Protein AF-A0A2U2ZUK1-F1 (afdb_monomer)

Radius of gyration: 26.23 Å; Cα contacts (8 Å, |Δi|>4): 55; chains: 1; bounding box: 53×40×59 Å

Secondary structure (DSSP, 8-state):
-EEEEE-TTSS-EEEEE-SSSPPP---TTPEEE-HHHHHHHHHHHHHHHHHHHHHHHHHTT--PPPPTT-------GGGS-----------

Sequence (91 aa):
MTRYYASPDGLSFATTGDGPIAGPSLPDDWTEITAEEYQARIAAAREEADANAAEFIAADGDVPPPPEGTPPPVVPIDELPVGDGSTGGGQ

Mean predicted aligned error: 16.69 Å

Nearest PDB structures (foldseek):
  8rig-assembly1_4  TM=6.467E-01  e=3.992E+00  Saccharomyces cerevisiae S288C

Foldseek 3Di:
DKWKKAAPVRPDIAIADPDPPGGDDDDPRIDTDDPVVRVVSVVVVVVVVVVVVVVVVVCVPPPDPDPPPDPDPPDPPVPDPPPPDDDDDDD

Solvent-accessible surface area (backbone atoms only — not comparable to full-atom values): 6028 Å² total; per-residue (Å²): 104,80,48,35,33,32,37,80,86,68,84,46,76,51,71,37,51,74,52,98,59,81,45,78,89,71,66,89,73,45,43,80,49,51,71,67,58,53,53,53,52,54,51,50,54,48,52,52,50,50,52,54,49,53,51,52,61,64,5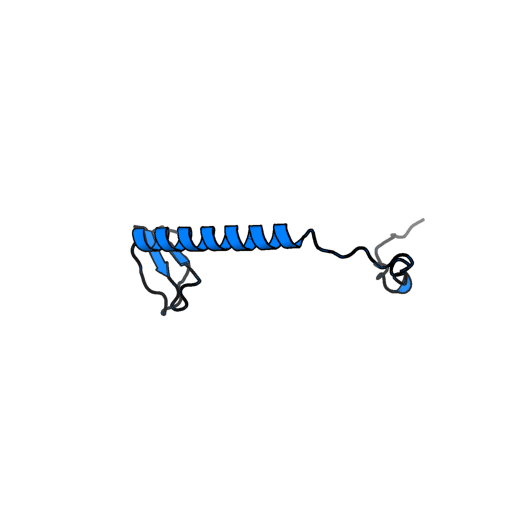2,72,74,70,70,76,76,75,63,91,85,69,72,78,85,78,73,67,76,86,73,58,81,78,74,86,72,84,81,81,84,89,133

Structure (mmCIF, N/CA/C/O backbone):
data_AF-A0A2U2ZUK1-F1
#
_entry.id   AF-A0A2U2ZUK1-F1
#
loop_
_atom_site.group_PDB
_atom_site.id
_atom_site.type_symbol
_atom_site.label_atom_id
_atom_site.label_alt_id
_atom_site.label_comp_id
_atom_site.label_asym_id
_atom_site.label_entity_id
_atom_site.label_seq_id
_atom_site.pdbx_PDB_ins_code
_atom_site.Cartn_x
_atom_site.Cartn_y
_atom_site.Cartn_z
_atom_site.occupancy
_atom_site.B_iso_or_equiv
_atom_site.auth_seq_id
_atom_site.auth_comp_id
_atom_site.auth_asym_id
_atom_site.auth_atom_id
_atom_site.pdbx_PDB_model_num
ATOM 1 N N . MET A 1 1 ? -15.869 4.065 11.301 1.00 71.62 1 MET A N 1
ATOM 2 C CA . MET A 1 1 ? -14.467 4.546 11.319 1.00 71.62 1 MET A CA 1
ATOM 3 C C . MET A 1 1 ? -13.620 3.568 10.516 1.00 71.62 1 MET A C 1
ATOM 5 O O . MET A 1 1 ? -13.900 2.378 10.609 1.00 71.62 1 MET A O 1
ATOM 9 N N . THR A 1 2 ? -12.682 4.042 9.691 1.00 85.50 2 THR A N 1
ATOM 10 C CA . THR A 1 2 ? -11.815 3.166 8.878 1.00 85.50 2 THR A CA 1
ATOM 11 C C . THR A 1 2 ? -10.612 2.733 9.696 1.00 85.50 2 THR A C 1
ATOM 13 O O . THR A 1 2 ? -9.971 3.575 10.324 1.00 85.50 2 THR A O 1
ATOM 16 N N . ARG A 1 3 ? -10.319 1.436 9.686 1.00 89.00 3 ARG A N 1
ATOM 17 C CA . ARG A 1 3 ? -9.152 0.839 10.334 1.00 89.00 3 ARG A CA 1
ATOM 18 C C . ARG A 1 3 ? -8.213 0.314 9.254 1.00 89.00 3 ARG A C 1
ATOM 20 O O . ARG A 1 3 ? -8.672 -0.141 8.201 1.00 89.00 3 ARG A O 1
ATOM 27 N N . TYR A 1 4 ? -6.916 0.413 9.500 1.00 91.12 4 TYR A N 1
ATOM 28 C CA . TYR A 1 4 ? -5.868 0.083 8.539 1.00 91.12 4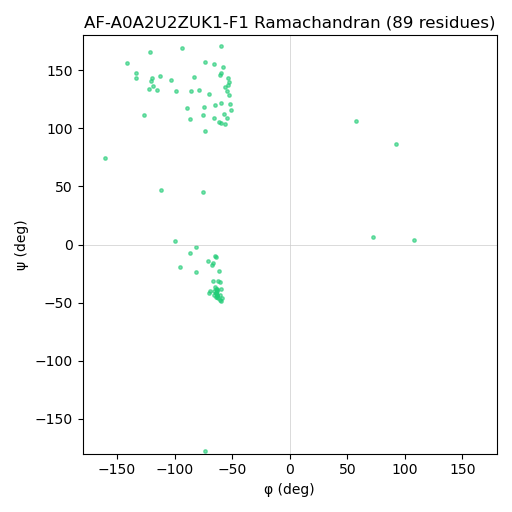 TYR A CA 1
ATOM 29 C C . TYR A 1 4 ? -5.032 -1.050 9.103 1.00 91.12 4 TYR A C 1
ATOM 31 O O . TYR A 1 4 ? -4.691 -1.019 10.280 1.00 91.12 4 TYR A O 1
ATOM 39 N N . TYR A 1 5 ? -4.696 -2.033 8.275 1.00 91.69 5 TYR A N 1
ATOM 40 C CA . TYR A 1 5 ? -3.944 -3.203 8.712 1.00 91.69 5 TYR A CA 1
ATOM 41 C C . TYR A 1 5 ? -2.810 -3.518 7.747 1.00 91.69 5 TYR A C 1
ATOM 43 O O . TYR A 1 5 ? -2.944 -3.318 6.535 1.00 91.69 5 TYR A O 1
ATOM 51 N N . ALA A 1 6 ? -1.723 -4.048 8.300 1.00 91.06 6 ALA A N 1
ATOM 52 C CA . ALA A 1 6 ? -0.607 -4.615 7.558 1.00 91.06 6 ALA A CA 1
ATOM 53 C C . ALA A 1 6 ? -0.425 -6.092 7.922 1.00 91.06 6 ALA A C 1
ATOM 55 O O . ALA A 1 6 ? -0.603 -6.485 9.080 1.00 91.06 6 ALA A O 1
ATOM 56 N N . SER A 1 7 ? -0.051 -6.894 6.929 1.00 91.19 7 SER A N 1
ATOM 57 C CA . SER A 1 7 ? 0.385 -8.270 7.142 1.00 91.19 7 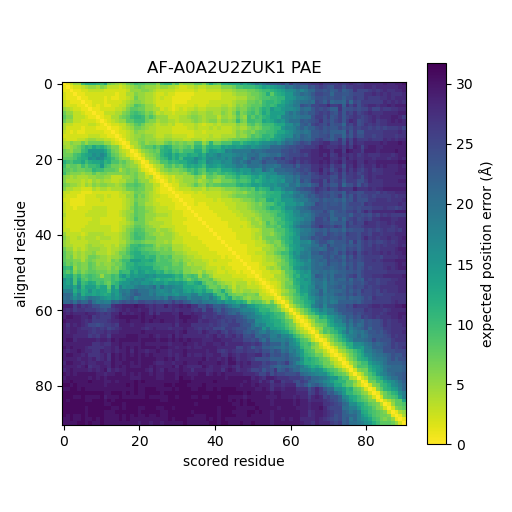SER A CA 1
ATOM 58 C C . SER A 1 7 ? 1.704 -8.320 7.928 1.00 91.19 7 SER A C 1
ATOM 60 O O . SER A 1 7 ? 2.487 -7.363 7.881 1.00 91.19 7 SER A O 1
ATOM 62 N N . PRO A 1 8 ? 1.989 -9.430 8.632 1.00 88.25 8 PRO A N 1
ATOM 63 C CA . PRO A 1 8 ? 3.244 -9.605 9.370 1.00 88.25 8 PRO A CA 1
ATOM 64 C C . PRO A 1 8 ? 4.478 -9.591 8.455 1.00 88.25 8 PRO A C 1
ATOM 66 O O . PRO A 1 8 ? 5.541 -9.118 8.847 1.00 88.25 8 PRO A O 1
ATOM 69 N N . ASP A 1 9 ? 4.328 -10.063 7.218 1.00 87.38 9 ASP A N 1
ATOM 70 C CA . ASP A 1 9 ? 5.336 -9.980 6.155 1.00 87.38 9 ASP A CA 1
ATOM 71 C C . ASP A 1 9 ? 5.537 -8.554 5.606 1.00 87.38 9 ASP A C 1
ATOM 73 O O . ASP A 1 9 ? 6.531 -8.294 4.933 1.00 87.38 9 ASP A O 1
ATOM 77 N N . GLY A 1 10 ? 4.626 -7.620 5.897 1.00 81.56 10 GLY A N 1
ATOM 78 C CA . GLY A 1 10 ? 4.706 -6.227 5.456 1.00 81.56 10 GLY A CA 1
ATOM 79 C C . GLY A 1 10 ? 4.436 -6.007 3.966 1.00 81.56 10 GLY A C 1
ATOM 80 O O . GLY A 1 10 ? 4.582 -4.878 3.502 1.00 81.56 10 GLY A O 1
ATOM 81 N N . LEU A 1 11 ? 4.034 -7.047 3.227 1.00 81.31 11 LEU A N 1
ATOM 82 C CA . LEU A 1 11 ? 3.803 -6.992 1.779 1.00 81.31 11 LEU A CA 1
ATOM 83 C C . LEU A 1 11 ? 2.336 -6.740 1.413 1.00 81.31 11 LEU A C 1
ATOM 85 O O . LEU A 1 11 ? 2.038 -6.340 0.288 1.00 81.31 11 LEU A O 1
ATOM 89 N N . SER A 1 12 ? 1.412 -6.988 2.341 1.00 86.56 12 SER A N 1
ATOM 90 C CA . SER A 1 12 ? -0.027 -6.867 2.114 1.00 86.56 12 SER A CA 1
ATOM 91 C C . SER A 1 12 ? -0.652 -5.851 3.061 1.00 86.56 12 SER A C 1
ATOM 93 O O . SER A 1 12 ? -0.330 -5.780 4.248 1.00 86.56 12 SER A O 1
ATOM 95 N N . PHE A 1 13 ? -1.598 -5.077 2.531 1.00 88.06 13 PHE A N 1
ATOM 96 C CA . PHE A 1 13 ? -2.282 -4.017 3.264 1.00 88.06 13 PHE A CA 1
ATOM 97 C C . PHE A 1 13 ? -3.786 -4.106 3.038 1.00 88.06 13 PHE A C 1
ATOM 99 O O . PHE A 1 13 ? -4.240 -4.423 1.937 1.00 88.06 13 PHE A O 1
ATOM 106 N N . ALA A 1 14 ? -4.570 -3.810 4.071 1.00 87.56 14 ALA A N 1
ATOM 107 C CA . ALA A 1 14 ? -6.023 -3.844 3.989 1.00 87.56 14 ALA A CA 1
ATOM 108 C C . ALA A 1 14 ? -6.656 -2.699 4.770 1.00 87.56 14 ALA A C 1
ATOM 110 O O . ALA A 1 14 ? -6.089 -2.160 5.721 1.00 87.56 14 ALA A O 1
ATOM 111 N N . THR A 1 15 ? -7.873 -2.353 4.362 1.00 89.06 15 THR A N 1
ATOM 112 C CA . THR A 1 15 ? -8.712 -1.384 5.060 1.00 89.06 15 THR A CA 1
ATOM 113 C C . THR A 1 15 ? -10.022 -2.053 5.439 1.00 89.06 15 THR A C 1
ATOM 115 O O . THR A 1 15 ? -10.632 -2.750 4.626 1.00 89.06 15 THR A O 1
ATOM 118 N N . THR A 1 16 ? -10.458 -1.862 6.682 1.00 85.56 16 THR A N 1
ATOM 119 C CA . THR A 1 16 ? -11.786 -2.296 7.122 1.00 85.56 16 THR A CA 1
ATOM 120 C C . THR A 1 16 ? -12.616 -1.074 7.479 1.00 85.56 16 THR A C 1
ATOM 122 O O . THR A 1 16 ? -12.157 -0.134 8.133 1.00 85.56 16 THR A O 1
ATOM 125 N N . GLY A 1 17 ? -13.848 -1.051 6.978 1.00 81.44 17 GLY A N 1
ATOM 126 C CA . GLY A 1 17 ? -14.828 -0.026 7.299 1.00 81.44 17 GLY A CA 1
ATOM 127 C C . GLY A 1 17 ? -15.849 -0.566 8.289 1.00 81.44 17 GLY A C 1
ATOM 128 O O . GLY A 1 17 ? -16.296 -1.701 8.164 1.00 81.44 17 GLY A O 1
ATOM 129 N N . ASP A 1 18 ? -16.267 0.275 9.231 1.00 68.19 18 ASP A N 1
ATOM 130 C CA . ASP A 1 18 ? -17.392 0.017 10.145 1.00 68.19 18 ASP A CA 1
ATOM 131 C C . ASP A 1 18 ? -18.756 0.180 9.426 1.00 68.19 18 ASP A C 1
ATOM 133 O O . ASP A 1 18 ? -19.639 0.914 9.861 1.00 68.19 1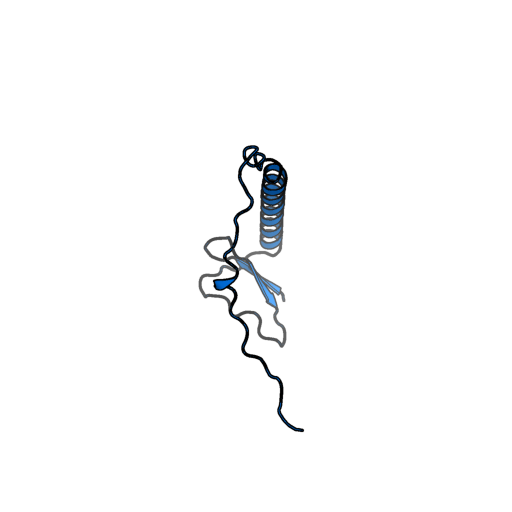8 ASP A O 1
ATOM 137 N N . GLY A 1 19 ? -18.875 -0.388 8.223 1.00 68.94 19 GLY A N 1
ATOM 138 C CA . GLY A 1 19 ? -20.064 -0.300 7.377 1.00 68.94 19 GLY A CA 1
ATOM 139 C C . GLY A 1 19 ? -21.021 -1.480 7.583 1.00 68.94 19 GLY A C 1
ATOM 140 O O . GLY A 1 19 ? -20.646 -2.486 8.181 1.00 68.94 19 GLY A O 1
ATOM 141 N N . PRO A 1 20 ? -22.252 -1.409 7.039 1.00 69.25 20 PRO A N 1
ATOM 142 C CA . PRO A 1 20 ? -23.207 -2.523 7.084 1.00 69.25 20 PRO A CA 1
ATOM 143 C C . PRO A 1 20 ? -22.753 -3.734 6.253 1.00 69.25 20 PRO A C 1
ATOM 145 O O . PRO A 1 20 ? -23.285 -4.830 6.406 1.00 69.25 20 PRO A O 1
ATOM 148 N N . ILE A 1 21 ? -21.782 -3.532 5.361 1.00 68.38 21 ILE A N 1
ATOM 149 C CA . ILE A 1 21 ? -21.106 -4.600 4.637 1.00 68.38 21 ILE A CA 1
ATOM 150 C C . ILE A 1 21 ? -19.920 -5.019 5.493 1.00 68.38 21 ILE A C 1
ATOM 152 O O . ILE A 1 21 ? -19.035 -4.201 5.750 1.00 68.38 21 ILE A O 1
ATOM 156 N N . ALA A 1 22 ? -19.924 -6.277 5.939 1.00 61.44 22 ALA A N 1
ATOM 157 C CA . ALA A 1 22 ? -18.789 -6.852 6.640 1.00 61.44 22 ALA A CA 1
ATOM 158 C C . ALA A 1 22 ? -17.529 -6.623 5.795 1.00 61.44 22 ALA A C 1
ATOM 160 O O . ALA A 1 22 ? -17.478 -7.012 4.626 1.00 61.44 22 ALA A O 1
ATOM 161 N N . GLY A 1 23 ? -16.549 -5.926 6.375 1.00 66.31 23 GLY A N 1
ATOM 162 C CA . GLY A 1 23 ? -15.243 -5.746 5.755 1.00 66.31 23 GLY A CA 1
ATOM 163 C C . GLY A 1 23 ? -14.558 -7.094 5.503 1.00 66.31 23 GLY A C 1
ATOM 164 O O . GLY A 1 23 ? -15.039 -8.130 5.972 1.00 66.31 23 GLY A O 1
ATOM 165 N N . PRO A 1 24 ? -13.431 -7.105 4.772 1.00 70.31 24 PRO A N 1
ATOM 166 C CA . PRO A 1 24 ? -12.681 -8.336 4.563 1.00 70.31 24 PRO A CA 1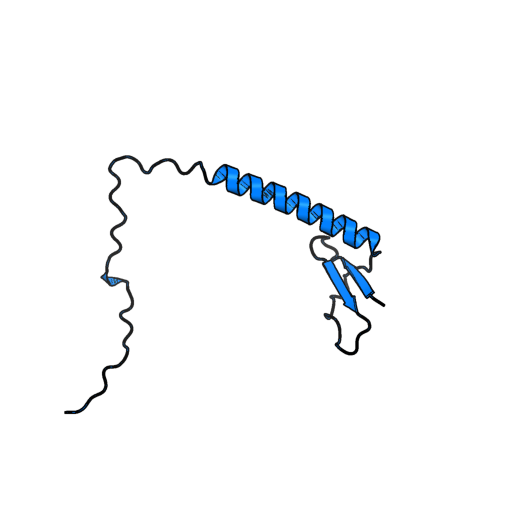
ATOM 167 C C . PRO A 1 24 ? -12.342 -8.975 5.917 1.00 70.31 24 PRO A C 1
ATOM 169 O O . PRO A 1 24 ? -11.877 -8.288 6.828 1.00 70.31 24 PRO A O 1
ATOM 172 N N . SER A 1 25 ? -12.591 -10.280 6.057 1.00 77.75 25 SER A N 1
ATOM 173 C CA . SER A 1 25 ? -12.088 -11.044 7.199 1.00 77.75 25 SER A CA 1
ATOM 174 C C . SER A 1 25 ? -10.568 -11.075 7.108 1.00 77.75 25 SER A C 1
ATOM 176 O O . SER A 1 25 ? -10.012 -11.693 6.202 1.00 77.75 25 SER A O 1
ATOM 178 N N . LEU A 1 26 ? -9.910 -10.355 8.011 1.00 82.19 26 LEU A N 1
ATOM 179 C CA . LEU A 1 26 ? -8.457 -10.315 8.084 1.00 82.19 26 LEU A CA 1
ATOM 180 C C . LEU A 1 26 ? -7.938 -11.516 8.880 1.00 82.19 26 LEU A C 1
ATOM 182 O O . LEU A 1 26 ? -8.589 -11.910 9.849 1.00 82.19 26 LEU A O 1
ATOM 186 N N . PRO A 1 27 ? -6.787 -12.091 8.497 1.00 86.06 27 PRO A N 1
ATOM 187 C CA . PRO A 1 27 ? -6.108 -13.082 9.323 1.00 86.06 27 PRO A CA 1
ATOM 188 C C . PRO A 1 27 ? -5.724 -12.502 10.69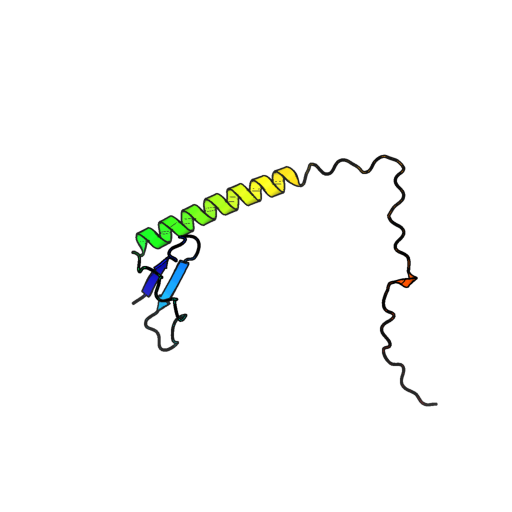1 1.00 86.06 27 PRO A C 1
ATOM 190 O O . PRO A 1 27 ? -5.374 -11.326 10.785 1.00 86.06 27 PRO A O 1
ATOM 193 N N . ASP A 1 28 ? -5.728 -13.336 11.733 1.00 86.00 28 ASP A N 1
ATOM 194 C CA . ASP A 1 28 ? -5.468 -12.911 13.119 1.00 86.00 28 ASP A CA 1
ATOM 195 C C . ASP A 1 28 ? -4.073 -12.298 13.344 1.00 86.00 28 ASP A C 1
ATOM 197 O O . ASP A 1 28 ? -3.882 -11.531 14.282 1.00 86.00 28 ASP A O 1
ATOM 201 N N . ASP A 1 29 ? -3.102 -12.612 12.483 1.00 90.44 29 ASP A N 1
ATOM 202 C CA . ASP A 1 29 ? -1.716 -12.126 12.588 1.00 90.44 29 ASP A CA 1
ATOM 203 C C . ASP A 1 29 ? -1.527 -10.702 12.023 1.00 90.44 29 ASP A C 1
ATOM 205 O O . ASP A 1 29 ? -0.432 -10.140 12.036 1.00 90.44 29 ASP A O 1
ATOM 209 N N . TRP A 1 30 ? -2.589 -10.099 11.483 1.00 92.06 30 TRP A N 1
ATOM 210 C CA . TRP A 1 30 ? -2.520 -8.762 10.903 1.00 92.06 30 TRP A CA 1
ATOM 211 C C . TRP A 1 30 ? -2.545 -7.690 11.986 1.00 92.06 30 TRP A C 1
ATOM 213 O O . TRP A 1 30 ? -3.388 -7.686 12.883 1.00 92.06 30 TRP A O 1
ATOM 223 N N . THR A 1 31 ? -1.633 -6.730 11.867 1.00 92.44 31 THR A N 1
ATOM 224 C CA . THR A 1 31 ? -1.470 -5.662 12.855 1.00 92.44 31 THR A CA 1
ATOM 225 C C . THR A 1 31 ? -2.184 -4.400 12.394 1.00 92.44 31 THR A C 1
ATOM 227 O O . THR A 1 31 ? -2.025 -3.976 11.247 1.00 92.44 31 THR A O 1
ATOM 230 N N . GLU A 1 32 ? -2.967 -3.789 13.288 1.00 92.31 32 GLU A N 1
ATOM 231 C CA . GLU A 1 32 ? -3.572 -2.479 13.042 1.00 92.31 32 GLU A CA 1
ATOM 232 C C . GLU A 1 32 ? -2.489 -1.394 13.052 1.00 92.31 32 GLU A C 1
ATOM 234 O O . GLU A 1 32 ? -1.683 -1.311 13.979 1.00 92.31 32 GLU A O 1
ATOM 239 N N . ILE A 1 33 ? -2.483 -0.562 12.016 1.00 92.62 33 ILE A N 1
ATOM 240 C CA . ILE A 1 33 ? -1.529 0.530 11.821 1.00 92.62 33 ILE A CA 1
ATOM 241 C C . ILE A 1 33 ? -2.255 1.870 11.711 1.00 92.62 33 ILE A C 1
ATOM 243 O O . ILE A 1 33 ? -3.471 1.940 11.502 1.00 92.62 33 ILE A O 1
ATOM 247 N N . THR A 1 34 ? -1.510 2.967 11.835 1.00 93.00 34 THR A N 1
ATOM 248 C CA . THR A 1 34 ? -2.085 4.305 11.659 1.00 93.00 34 THR A CA 1
ATOM 249 C C . THR A 1 34 ? -2.371 4.590 10.183 1.00 93.00 34 THR A C 1
ATOM 251 O O . THR A 1 34 ? -1.759 4.020 9.278 1.00 93.00 34 THR A O 1
ATOM 254 N N . ALA A 1 35 ? -3.289 5.525 9.921 1.00 90.44 35 ALA A N 1
ATOM 255 C CA . ALA A 1 35 ? -3.567 5.981 8.559 1.00 90.44 35 ALA A CA 1
ATOM 256 C C . ALA A 1 35 ? -2.317 6.579 7.886 1.00 90.44 35 ALA A C 1
ATOM 258 O O . ALA A 1 35 ? -2.096 6.360 6.698 1.00 90.44 35 ALA A O 1
ATOM 259 N N . GLU A 1 36 ? -1.494 7.309 8.646 1.00 92.31 36 GLU A N 1
ATOM 260 C CA . GLU A 1 36 ? -0.233 7.886 8.166 1.00 92.31 36 GLU A CA 1
ATOM 261 C C . GLU A 1 36 ? 0.762 6.798 7.756 1.00 92.31 36 GLU A C 1
ATOM 263 O O . GLU A 1 36 ? 1.329 6.864 6.665 1.00 92.31 36 GLU A O 1
ATOM 268 N N . GLU A 1 37 ? 0.920 5.757 8.578 1.00 90.06 37 GLU A N 1
ATOM 269 C CA . GLU A 1 37 ? 1.796 4.631 8.258 1.00 90.06 37 GLU A CA 1
ATOM 270 C C . GLU A 1 37 ? 1.302 3.863 7.025 1.00 90.06 37 GLU A C 1
ATOM 272 O O . GLU A 1 37 ? 2.091 3.542 6.136 1.00 90.06 37 GLU A O 1
ATOM 277 N N . TYR A 1 38 ? -0.008 3.633 6.918 1.00 90.38 38 TYR A N 1
ATOM 278 C CA . TYR A 1 38 ? -0.601 2.990 5.746 1.00 90.38 38 TYR A CA 1
ATOM 279 C C . TYR A 1 38 ? -0.303 3.772 4.457 1.00 90.38 38 TYR A C 1
ATOM 281 O O . TYR A 1 38 ? 0.109 3.188 3.454 1.00 90.38 38 TYR A O 1
ATOM 289 N N . GLN A 1 39 ? -0.475 5.099 4.475 1.00 88.12 39 GLN A N 1
ATOM 290 C CA . GLN A 1 39 ? -0.188 5.946 3.312 1.00 88.12 39 GLN A CA 1
ATOM 291 C C . GLN A 1 39 ? 1.301 5.931 2.947 1.00 88.12 39 GLN A C 1
ATOM 293 O O . GLN A 1 39 ? 1.627 5.821 1.765 1.00 88.12 39 GLN A O 1
ATOM 298 N N . ALA A 1 40 ? 2.194 5.988 3.939 1.00 87.69 40 ALA A N 1
ATOM 299 C CA . ALA A 1 40 ? 3.636 5.930 3.710 1.00 87.69 40 ALA A CA 1
ATOM 300 C C . ALA A 1 40 ? 4.057 4.614 3.033 1.00 87.69 40 ALA A C 1
ATOM 302 O O . ALA A 1 40 ? 4.819 4.632 2.067 1.00 87.69 40 ALA A O 1
ATOM 303 N N . ARG A 1 41 ? 3.511 3.476 3.481 1.00 85.12 41 ARG A N 1
ATOM 304 C CA . ARG A 1 41 ? 3.826 2.158 2.902 1.00 85.12 41 ARG A CA 1
ATOM 305 C C . ARG A 1 41 ? 3.275 1.985 1.485 1.00 85.12 41 ARG A C 1
ATOM 307 O O . ARG A 1 41 ? 3.978 1.474 0.621 1.00 85.12 41 ARG A O 1
ATOM 314 N N . ILE A 1 42 ? 2.058 2.465 1.212 1.00 84.38 42 ILE A N 1
ATOM 315 C CA . ILE A 1 42 ? 1.494 2.471 -0.151 1.00 84.38 42 ILE A CA 1
ATOM 316 C C . ILE A 1 42 ? 2.325 3.356 -1.090 1.00 84.38 42 ILE A C 1
ATOM 318 O O . ILE A 1 42 ? 2.510 3.003 -2.254 1.00 84.38 42 ILE A O 1
ATOM 322 N N . ALA A 1 43 ? 2.808 4.505 -0.611 1.00 85.00 43 ALA A N 1
ATOM 323 C CA . ALA A 1 43 ? 3.660 5.386 -1.404 1.00 85.00 43 ALA A CA 1
ATOM 324 C C . ALA A 1 43 ? 4.994 4.710 -1.758 1.00 85.00 43 ALA A C 1
ATOM 326 O O . ALA A 1 43 ? 5.368 4.720 -2.927 1.00 85.00 43 ALA A O 1
ATOM 327 N N . ALA A 1 44 ? 5.643 4.058 -0.788 1.00 83.06 44 ALA A N 1
ATOM 328 C CA . ALA A 1 44 ? 6.870 3.294 -1.020 1.00 83.06 44 ALA A CA 1
ATOM 329 C C . ALA A 1 44 ? 6.656 2.161 -2.040 1.00 83.06 44 ALA A C 1
ATOM 331 O O . ALA A 1 44 ? 7.365 2.092 -3.038 1.00 83.06 44 ALA A O 1
ATOM 332 N N . ALA A 1 45 ? 5.601 1.357 -1.868 1.00 81.50 45 ALA A N 1
ATOM 333 C CA . ALA A 1 45 ? 5.291 0.264 -2.790 1.00 81.50 45 ALA A CA 1
ATOM 334 C C . ALA A 1 45 ? 5.019 0.751 -4.228 1.00 81.50 45 ALA A C 1
ATOM 336 O O . ALA A 1 45 ? 5.325 0.054 -5.194 1.00 81.50 45 ALA A O 1
ATOM 337 N N . ARG A 1 46 ? 4.444 1.952 -4.391 1.00 79.62 46 ARG A N 1
ATOM 338 C CA . ARG A 1 46 ? 4.257 2.573 -5.712 1.00 79.62 46 ARG A CA 1
ATOM 339 C C . ARG A 1 46 ? 5.575 3.010 -6.337 1.00 79.62 46 ARG A C 1
ATOM 341 O O . ARG A 1 46 ? 5.741 2.811 -7.532 1.00 79.62 46 ARG A O 1
ATOM 348 N N . GLU A 1 47 ? 6.478 3.593 -5.556 1.00 80.00 47 GLU A N 1
ATOM 349 C CA . GLU A 1 47 ? 7.805 3.999 -6.031 1.00 80.00 47 GLU A CA 1
ATOM 350 C C . GLU A 1 47 ? 8.630 2.783 -6.477 1.00 80.00 47 GLU A C 1
ATOM 352 O O . GLU A 1 47 ? 9.209 2.791 -7.561 1.00 80.00 47 GLU A O 1
ATOM 357 N N . GLU A 1 48 ? 8.594 1.694 -5.704 1.00 76.69 48 GLU A N 1
ATOM 358 C CA . GLU A 1 48 ? 9.230 0.428 -6.082 1.00 76.69 48 GLU A CA 1
ATOM 359 C C . GLU A 1 48 ? 8.610 -0.163 -7.355 1.00 76.69 48 GLU A C 1
ATOM 361 O O . GLU A 1 48 ? 9.335 -0.607 -8.245 1.00 76.69 48 GLU A O 1
ATOM 366 N N . ALA A 1 49 ? 7.280 -0.153 -7.479 1.00 74.56 49 ALA A N 1
ATOM 367 C CA . ALA A 1 49 ? 6.605 -0.638 -8.681 1.00 74.56 49 ALA A CA 1
ATOM 368 C C . ALA A 1 49 ? 6.961 0.192 -9.926 1.00 74.56 49 ALA A C 1
ATOM 370 O O . ALA A 1 49 ? 7.145 -0.381 -10.999 1.00 74.56 49 ALA A O 1
ATOM 371 N N . ASP A 1 50 ? 7.088 1.514 -9.788 1.00 73.38 50 ASP A N 1
ATOM 372 C CA . ASP A 1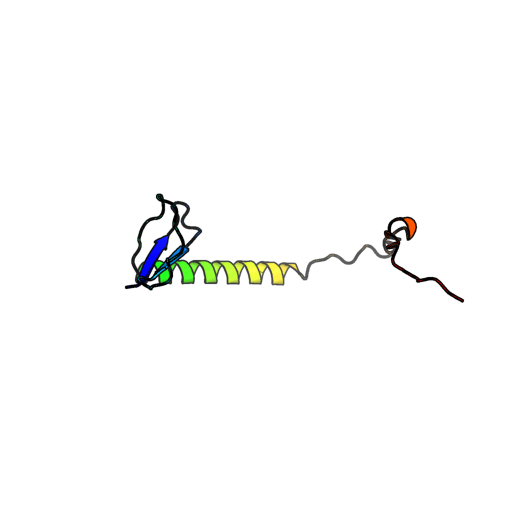 50 ? 7.488 2.412 -10.877 1.00 73.38 50 ASP A CA 1
ATOM 373 C C . ASP A 1 50 ? 8.937 2.143 -11.314 1.00 73.38 50 ASP A C 1
ATOM 375 O O . ASP A 1 50 ? 9.206 1.993 -12.507 1.00 73.38 50 ASP A O 1
ATOM 379 N N . ALA A 1 51 ? 9.850 1.951 -10.355 1.00 72.69 51 ALA A N 1
ATOM 380 C CA . ALA A 1 51 ? 11.235 1.571 -10.631 1.00 72.69 51 ALA A CA 1
ATOM 381 C C . ALA A 1 51 ? 11.330 0.216 -11.358 1.00 72.69 51 ALA A C 1
ATOM 383 O O . ALA A 1 51 ? 11.973 0.123 -12.403 1.00 72.69 51 ALA A O 1
ATOM 384 N N . ASN A 1 52 ? 10.625 -0.810 -10.870 1.00 72.12 52 ASN A N 1
ATOM 385 C CA . ASN A 1 52 ? 10.603 -2.134 -11.504 1.00 72.12 52 ASN A CA 1
ATOM 386 C C . ASN A 1 52 ? 9.974 -2.089 -12.910 1.00 72.12 52 ASN A C 1
ATOM 388 O O . ASN A 1 52 ? 10.441 -2.764 -13.829 1.00 72.12 52 ASN A O 1
ATOM 392 N N . ALA A 1 53 ? 8.921 -1.288 -13.107 1.00 69.00 53 ALA A N 1
ATOM 393 C CA . ALA A 1 53 ? 8.312 -1.098 -14.421 1.00 69.00 53 ALA A CA 1
ATOM 394 C C . ALA A 1 53 ? 9.268 -0.385 -15.392 1.00 69.00 53 ALA A C 1
ATOM 396 O O . ALA A 1 53 ? 9.355 -0.771 -16.559 1.00 69.00 53 ALA A O 1
ATOM 397 N N . ALA A 1 54 ? 10.017 0.613 -14.917 1.00 66.94 54 ALA A N 1
ATOM 398 C CA . ALA A 1 54 ? 11.039 1.290 -15.707 1.00 66.94 54 ALA A CA 1
ATOM 399 C C . ALA A 1 54 ? 12.177 0.339 -16.115 1.00 66.94 54 ALA A C 1
ATOM 401 O O . ALA A 1 54 ? 12.620 0.387 -17.262 1.00 66.94 54 ALA A O 1
ATOM 402 N N . GLU A 1 55 ? 12.609 -0.560 -15.225 1.00 59.97 55 GLU A N 1
ATOM 403 C CA . GLU A 1 55 ? 13.597 -1.600 -15.545 1.00 59.97 55 GLU A CA 1
ATOM 404 C C . GLU A 1 55 ? 13.082 -2.589 -16.596 1.00 59.97 55 GLU A C 1
ATOM 406 O O . GLU A 1 55 ? 13.806 -2.917 -17.536 1.00 59.97 55 GLU A O 1
ATOM 411 N N . PHE A 1 56 ? 11.820 -3.017 -16.497 1.00 57.72 56 PHE A N 1
ATOM 412 C CA . PHE A 1 56 ? 11.208 -3.886 -17.504 1.00 57.72 56 PHE A CA 1
ATOM 413 C C . PHE A 1 56 ? 11.146 -3.211 -18.883 1.00 57.72 56 PHE A C 1
ATOM 415 O O . PHE A 1 56 ? 11.538 -3.809 -19.882 1.00 57.72 56 PHE A O 1
ATOM 422 N N . ILE A 1 57 ? 10.719 -1.945 -18.944 1.00 61.28 57 ILE A N 1
ATOM 423 C CA . ILE A 1 57 ? 10.675 -1.176 -20.199 1.00 61.28 57 ILE A CA 1
ATOM 424 C C . ILE A 1 57 ? 12.088 -0.945 -20.758 1.00 61.28 57 ILE A C 1
ATOM 426 O O . ILE A 1 57 ? 12.282 -0.985 -21.971 1.00 61.28 57 ILE A O 1
ATOM 430 N N . ALA A 1 58 ? 13.086 -0.727 -19.898 1.00 61.56 58 ALA A N 1
ATOM 431 C CA . ALA A 1 58 ? 14.477 -0.601 -20.324 1.00 61.56 58 ALA A CA 1
ATOM 432 C C . ALA A 1 58 ? 15.046 -1.920 -20.885 1.00 61.56 58 ALA A C 1
ATOM 434 O O . ALA A 1 58 ? 15.881 -1.882 -21.789 1.00 61.56 58 ALA A O 1
ATOM 435 N N . ALA A 1 59 ? 14.585 -3.071 -20.386 1.00 58.69 59 ALA A N 1
ATOM 436 C CA . ALA A 1 59 ? 15.000 -4.399 -20.842 1.00 58.69 59 ALA A CA 1
ATOM 437 C C . ALA A 1 59 ? 14.273 -4.883 -22.116 1.00 58.69 59 ALA A C 1
ATOM 439 O O . ALA A 1 59 ? 14.827 -5.695 -22.855 1.00 58.69 59 ALA A O 1
ATOM 440 N N . ASP A 1 60 ? 13.077 -4.365 -22.422 1.00 52.41 60 ASP A N 1
ATOM 441 C CA . ASP A 1 60 ? 12.278 -4.725 -23.615 1.00 52.41 60 ASP A CA 1
ATOM 442 C C . ASP A 1 60 ? 12.945 -4.322 -24.954 1.00 52.41 60 ASP A C 1
ATOM 444 O O . ASP A 1 60 ? 12.537 -4.752 -26.031 1.00 52.41 60 ASP A O 1
ATOM 448 N N . GLY A 1 61 ? 14.026 -3.535 -24.903 1.00 51.31 61 GLY A N 1
ATOM 449 C CA . GLY A 1 61 ? 14.855 -3.186 -26.061 1.00 51.31 61 GLY A CA 1
ATOM 450 C C . GLY A 1 61 ? 15.981 -4.176 -26.401 1.00 51.31 61 GLY A C 1
ATOM 451 O O . GLY A 1 61 ? 16.623 -3.995 -27.436 1.00 51.31 61 GLY A O 1
ATOM 452 N N . ASP A 1 62 ? 16.239 -5.196 -25.572 1.00 51.38 62 ASP A N 1
ATOM 453 C CA . ASP A 1 62 ? 17.386 -6.117 -25.709 1.00 51.38 62 ASP A CA 1
ATOM 454 C C . ASP A 1 62 ? 16.945 -7.544 -26.086 1.00 51.38 62 ASP A C 1
ATOM 456 O O . ASP A 1 62 ? 17.369 -8.537 -25.501 1.00 51.38 62 ASP A O 1
ATOM 460 N N . VAL A 1 63 ? 16.062 -7.683 -27.079 1.00 53.16 63 VAL A N 1
ATOM 461 C CA . VAL A 1 63 ? 15.942 -8.970 -27.779 1.00 53.16 63 VAL A CA 1
ATOM 462 C C . VAL A 1 63 ? 16.982 -8.954 -28.897 1.00 53.16 63 VAL A C 1
ATOM 464 O O . VAL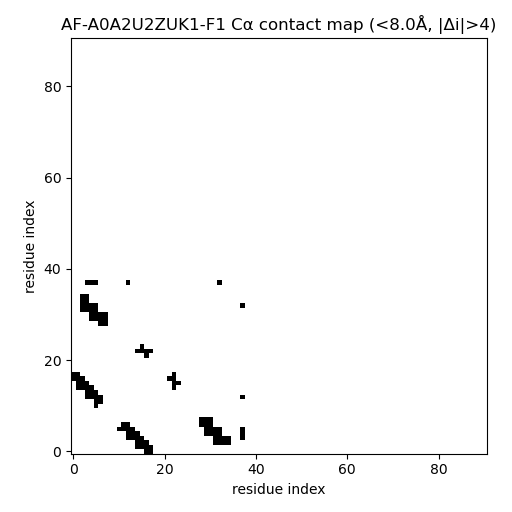 A 1 63 ? 16.796 -8.212 -29.868 1.00 53.16 63 VAL A O 1
ATOM 467 N N . PRO A 1 64 ? 18.085 -9.728 -28.804 1.00 55.00 64 PRO A N 1
ATOM 468 C CA . PRO A 1 64 ? 19.011 -9.826 -29.919 1.00 55.00 64 PRO A CA 1
ATOM 469 C C . PRO A 1 64 ? 18.222 -10.292 -31.148 1.00 55.00 64 PRO A C 1
ATOM 471 O O . PRO A 1 64 ? 17.393 -11.203 -31.023 1.00 55.00 64 PRO A O 1
ATOM 474 N N . PRO A 1 65 ? 18.436 -9.682 -32.331 1.00 57.97 65 PRO A N 1
ATOM 475 C CA . PRO A 1 65 ? 17.768 -10.148 -33.533 1.00 57.97 65 PRO A CA 1
ATOM 476 C C . PRO A 1 65 ? 18.044 -11.651 -33.682 1.00 57.97 65 PRO A C 1
ATOM 478 O O . PRO A 1 65 ? 19.177 -12.085 -33.431 1.00 57.97 65 PRO A O 1
ATOM 481 N N . PRO A 1 66 ? 17.034 -12.467 -34.046 1.00 58.78 66 PRO A N 1
ATOM 482 C CA . PRO A 1 66 ? 17.274 -13.877 -34.308 1.00 58.78 66 PRO A CA 1
ATOM 483 C C . PRO A 1 66 ? 18.409 -13.981 -35.335 1.00 58.78 66 PRO A C 1
ATOM 485 O O . PRO A 1 66 ? 18.446 -13.165 -36.263 1.00 58.78 66 PRO A O 1
ATOM 488 N N . PRO A 1 67 ? 19.347 -14.936 -35.183 1.00 58.75 67 PRO A N 1
ATOM 489 C CA . PRO A 1 67 ? 20.452 -15.058 -36.118 1.00 58.75 67 PRO A CA 1
ATOM 490 C C . PRO A 1 67 ? 19.890 -15.148 -37.537 1.00 58.75 67 PRO A C 1
ATOM 492 O O . PRO A 1 67 ? 18.958 -15.926 -37.791 1.00 58.75 67 PRO A O 1
ATOM 495 N N . GLU A 1 68 ? 20.415 -14.305 -38.432 1.00 59.19 68 GLU A N 1
ATOM 496 C CA . GLU A 1 68 ? 19.995 -14.256 -39.831 1.00 59.19 68 GLU A CA 1
ATOM 497 C C . GLU A 1 68 ? 20.037 -15.677 -40.408 1.00 59.19 68 GLU A C 1
ATOM 499 O O . GLU A 1 68 ? 21.089 -16.313 -40.459 1.00 59.19 68 GLU A O 1
ATOM 504 N N . GLY A 1 69 ? 18.869 -16.200 -40.790 1.00 56.84 69 GLY A N 1
ATOM 505 C CA . GLY A 1 69 ? 18.729 -17.554 -41.331 1.00 56.84 69 GLY A CA 1
ATOM 506 C C . GLY A 1 69 ? 18.066 -18.582 -40.413 1.00 56.84 69 GLY A C 1
ATOM 507 O O . GLY A 1 69 ? 17.945 -19.735 -40.822 1.00 56.84 69 GLY A O 1
ATOM 508 N N . THR A 1 70 ? 17.586 -18.207 -39.223 1.00 55.09 70 THR A N 1
ATOM 509 C CA . THR A 1 70 ? 16.715 -19.101 -38.436 1.00 55.09 70 THR A CA 1
ATOM 510 C C . THR A 1 70 ? 15.318 -19.104 -39.067 1.00 55.09 70 THR A C 1
ATOM 512 O O . THR A 1 70 ? 14.654 -18.065 -39.040 1.00 55.09 70 THR A O 1
ATOM 515 N N . PRO A 1 71 ? 14.852 -20.209 -39.683 1.00 60.28 71 PRO A N 1
ATOM 516 C CA . PRO A 1 71 ? 13.498 -20.259 -40.216 1.00 60.28 71 PRO A CA 1
ATOM 517 C C . PRO A 1 71 ? 12.494 -20.052 -39.071 1.00 60.28 71 PRO A C 1
ATOM 519 O O . PRO A 1 71 ? 12.760 -20.498 -37.950 1.00 60.28 71 PRO A O 1
ATOM 522 N N . PRO A 1 72 ? 11.347 -19.393 -39.322 1.00 60.78 72 PRO A N 1
ATOM 523 C CA . PRO A 1 72 ? 10.291 -19.311 -38.322 1.00 60.78 72 PRO A CA 1
ATOM 524 C C . PRO A 1 72 ? 9.926 -20.729 -37.859 1.00 60.78 72 PRO A C 1
ATOM 526 O O . PRO A 1 72 ? 9.942 -21.652 -38.683 1.00 60.78 72 PRO A O 1
ATOM 529 N N . PRO A 1 73 ? 9.610 -20.932 -36.567 1.00 61.75 73 PRO A N 1
ATOM 530 C CA . PRO A 1 73 ? 9.175 -22.233 -36.088 1.00 61.75 73 PRO A CA 1
ATOM 531 C C . PRO A 1 73 ? 7.938 -22.655 -36.887 1.00 61.75 73 PRO A C 1
ATOM 533 O O . PRO A 1 73 ? 6.881 -22.029 -36.809 1.00 61.75 73 PRO A O 1
ATOM 536 N N . VAL A 1 74 ? 8.084 -23.701 -37.700 1.00 64.38 74 VAL A N 1
ATOM 537 C CA . VAL A 1 74 ? 6.961 -24.330 -38.390 1.00 64.38 74 VAL A CA 1
ATOM 538 C C . VAL A 1 74 ? 6.199 -25.104 -37.326 1.00 64.38 74 VAL A C 1
ATOM 540 O O . VAL A 1 74 ? 6.600 -26.201 -36.949 1.00 64.38 74 VAL A O 1
ATOM 543 N N . VAL A 1 75 ? 5.131 -24.509 -36.801 1.00 64.12 75 VAL A N 1
ATOM 544 C CA . VAL A 1 75 ? 4.176 -25.232 -35.960 1.00 64.12 75 VAL A CA 1
ATOM 545 C C . VAL A 1 75 ? 3.510 -26.285 -36.851 1.00 64.12 75 VAL A C 1
ATOM 547 O O . VAL A 1 75 ? 2.913 -25.911 -37.867 1.00 64.12 75 VAL A O 1
ATOM 550 N N . PRO A 1 76 ? 3.613 -27.589 -36.538 1.00 59.69 76 PRO A N 1
ATOM 551 C CA . PRO A 1 76 ? 2.847 -28.602 -37.243 1.00 59.69 76 PRO A CA 1
ATOM 552 C C . PRO A 1 76 ? 1.359 -28.288 -37.067 1.00 59.69 76 PRO A C 1
ATOM 554 O O . PRO A 1 76 ? 0.858 -28.221 -35.949 1.00 59.69 76 PRO A O 1
ATOM 557 N N . ILE A 1 77 ? 0.637 -28.095 -38.172 1.00 62.34 77 ILE A N 1
ATOM 558 C CA . ILE A 1 77 ? -0.813 -27.818 -38.162 1.00 62.34 77 ILE A CA 1
ATOM 559 C C . ILE A 1 77 ? -1.606 -29.019 -37.587 1.00 62.34 77 ILE A C 1
ATOM 561 O O . ILE A 1 77 ? -2.779 -28.890 -37.260 1.00 62.34 77 ILE A O 1
ATOM 565 N N . ASP A 1 78 ? -0.948 -30.168 -37.396 1.00 59.81 78 ASP A N 1
ATOM 566 C CA . ASP A 1 78 ? -1.500 -31.392 -36.805 1.00 59.81 78 ASP A CA 1
ATOM 567 C C . ASP A 1 78 ? -1.844 -31.279 -35.303 1.00 59.81 78 ASP A C 1
ATOM 569 O O . ASP A 1 78 ? -2.619 -32.087 -34.803 1.00 59.81 78 ASP A O 1
ATOM 573 N N . GLU A 1 79 ? -1.314 -30.285 -34.573 1.00 52.75 79 GLU A N 1
ATOM 574 C CA . GLU A 1 79 ? -1.573 -30.114 -33.126 1.00 52.75 79 GLU A CA 1
ATOM 575 C C . GLU A 1 79 ? -2.638 -29.059 -32.782 1.00 52.75 79 GLU A C 1
ATOM 577 O O . GLU A 1 79 ? -2.918 -28.823 -31.605 1.00 52.75 79 GLU A O 1
ATOM 582 N N . LEU A 1 80 ? -3.286 -28.435 -33.773 1.00 50.47 80 LEU A N 1
ATOM 583 C CA . LEU A 1 80 ? -4.493 -27.660 -33.488 1.00 50.47 80 LEU A CA 1
ATOM 584 C C . LEU A 1 80 ? -5.641 -28.644 -33.222 1.00 50.47 80 LEU A C 1
ATOM 586 O O . LEU A 1 80 ? -6.004 -29.388 -34.136 1.00 50.47 80 LEU A O 1
ATOM 590 N N . PRO A 1 81 ? -6.263 -28.656 -32.026 1.00 52.25 81 PRO A N 1
ATOM 591 C CA . PRO A 1 81 ? -7.501 -29.391 -31.847 1.00 52.25 81 PRO A CA 1
ATOM 592 C C . PRO A 1 81 ? -8.533 -28.783 -32.801 1.00 52.25 81 PRO A C 1
ATOM 594 O O . PRO A 1 81 ? -9.031 -27.679 -32.578 1.00 52.25 81 PRO A O 1
ATOM 597 N N . VAL A 1 82 ? -8.840 -29.494 -33.889 1.00 56.16 82 VAL A N 1
ATOM 598 C CA . VAL A 1 82 ? -10.066 -29.269 -34.652 1.00 56.16 82 VAL A CA 1
ATOM 599 C C . VAL A 1 82 ? -11.198 -29.437 -33.651 1.00 56.16 82 VAL A C 1
ATOM 601 O O . VAL A 1 82 ? -11.503 -30.541 -33.204 1.00 56.16 82 VAL A O 1
ATOM 604 N N . GLY A 1 83 ? -11.761 -28.308 -33.230 1.00 46.66 83 GLY A N 1
ATOM 605 C CA . GLY A 1 83 ? -12.998 -28.279 -32.481 1.00 46.66 83 GLY A CA 1
ATOM 606 C C . GLY A 1 83 ? -14.078 -28.928 -33.332 1.00 46.66 83 GLY A C 1
ATOM 607 O O . GLY A 1 83 ? -14.553 -28.338 -34.300 1.00 46.66 83 GLY A O 1
ATOM 608 N N . ASP A 1 84 ? -14.431 -30.156 -32.967 1.00 53.06 84 ASP A N 1
ATOM 609 C CA . ASP A 1 84 ? -15.688 -30.799 -33.317 1.00 53.06 84 ASP A CA 1
ATOM 610 C C . ASP A 1 84 ? -16.828 -29.866 -32.872 1.00 53.06 84 ASP A C 1
ATOM 612 O O . ASP A 1 84 ? -17.013 -29.591 -31.685 1.00 53.06 84 ASP A O 1
ATOM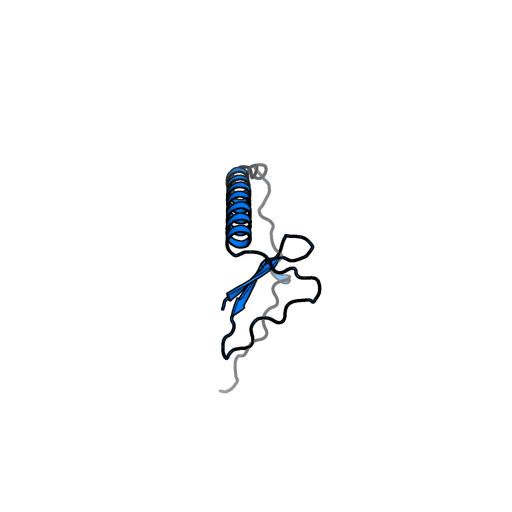 616 N N . GLY A 1 85 ? -17.510 -29.260 -33.843 1.00 48.50 85 GLY A N 1
ATOM 617 C CA . GLY A 1 85 ? -18.410 -28.141 -33.593 1.00 48.50 85 GLY A CA 1
ATOM 618 C C . GLY A 1 85 ? -19.419 -27.922 -34.712 1.00 48.50 85 GLY A C 1
ATOM 619 O O . GLY A 1 85 ? -19.324 -26.949 -35.446 1.00 48.50 85 GLY A O 1
ATOM 620 N N . SER A 1 86 ? -20.422 -28.803 -34.778 1.00 52.50 86 SER A N 1
ATOM 621 C CA . SER A 1 86 ? -21.756 -28.576 -35.366 1.00 52.50 86 SER A CA 1
ATOM 622 C C . SER A 1 86 ? -21.847 -28.141 -36.838 1.00 52.50 86 SER A C 1
ATOM 624 O O . SER A 1 86 ? -21.776 -26.966 -37.182 1.00 52.50 86 SER A O 1
ATOM 626 N N . THR A 1 87 ? -22.269 -29.063 -37.704 1.00 47.25 87 THR A N 1
ATOM 627 C CA . THR A 1 87 ? -23.236 -28.716 -38.758 1.00 47.25 87 THR A CA 1
ATOM 628 C C . THR A 1 87 ? -24.403 -29.687 -38.667 1.00 47.25 87 THR A C 1
ATOM 630 O O . THR A 1 87 ? -24.257 -30.890 -38.871 1.00 47.25 87 THR A O 1
ATOM 633 N N . GLY A 1 88 ? -25.546 -29.136 -38.255 1.00 43.12 88 GLY A N 1
ATOM 634 C CA . GLY A 1 88 ? -26.824 -29.822 -38.147 1.00 43.12 88 GLY A CA 1
ATOM 635 C C . GLY A 1 88 ? -27.278 -30.417 -39.478 1.00 43.12 88 GLY A C 1
ATOM 636 O O . GLY A 1 88 ? -26.911 -29.951 -40.553 1.00 43.12 88 GLY A O 1
ATOM 637 N N . GLY A 1 89 ? -28.066 -31.483 -39.372 1.00 43.66 89 GLY A N 1
ATOM 638 C CA . GLY A 1 89 ? -28.587 -32.221 -40.509 1.00 43.66 89 GLY A CA 1
ATOM 639 C C . GLY A 1 89 ? -29.708 -31.527 -41.280 1.00 43.66 89 GLY A C 1
ATOM 640 O O . GLY A 1 89 ? -30.173 -30.443 -40.938 1.00 43.66 89 GLY A O 1
ATOM 641 N N . GLY A 1 90 ? -30.182 -32.262 -42.285 1.00 49.28 90 GLY A N 1
ATOM 642 C CA . GLY A 1 90 ? -31.484 -32.073 -42.912 1.00 49.28 90 GLY A CA 1
ATOM 643 C C . GLY A 1 90 ? -31.494 -31.155 -44.129 1.00 49.28 90 GLY A C 1
ATOM 644 O O . GLY A 1 90 ? -31.851 -29.985 -44.021 1.00 49.28 90 GLY A O 1
ATOM 645 N N . GLN A 1 91 ? -31.224 -31.723 -45.304 1.00 40.41 91 GLN A N 1
ATOM 646 C CA . GLN A 1 91 ? -32.252 -31.995 -46.323 1.00 40.41 91 GLN A CA 1
ATOM 647 C C . GLN A 1 91 ? -31.673 -32.816 -47.473 1.00 40.41 91 GLN A C 1
ATOM 649 O O . GLN A 1 91 ? -30.495 -32.589 -47.823 1.00 40.41 91 GLN A O 1
#

pLDDT: mean 71.29, std 15.46, range [40.41, 93.0]